Protein AF-A0A6G4UF83-F1 (afdb_monomer)

Foldseek 3Di:
DPDPPPPQDDPDREEEAEDDPVVQVVSVVVRHHYHYDPDDPPPRPPVVVVVVVCVVVVPVVVVVVVVVVVCVVVPDDDDDDDDDDPCVVDVCCPCVRVVDHDDDDDDDDDDLVGDDPVRVVVVVVVVVVD

InterPro domains:
  IPR024033 Oxamate carbamoyltransferase subunit AllG, helical domain [G3DSA:1.10.10.660] (100-130)

Nearest PDB structures (foldseek):
  3s4o-assembly2_B  TM=3.789E-01  e=4.867E+00  Leishmania major
  6wus-assembly1_B-2  TM=3.724E-01  e=6.791E+00  Mus musculus

Organism: NCBI:txid1128680

Solvent-accessible surface area (backbone atoms only — not comparable to full-atom values): 8464 Å² total; per-residue (Å²): 134,81,78,78,76,55,92,72,56,74,83,61,39,79,43,80,39,68,68,67,72,75,68,46,51,62,49,43,76,71,57,30,48,67,48,77,45,93,65,68,62,85,73,82,67,44,64,69,58,55,47,51,50,49,59,75,66,57,46,67,70,57,55,52,52,50,52,52,54,51,49,56,64,71,65,61,77,92,72,95,84,84,88,74,62,63,41,80,78,34,59,74,46,23,38,91,75,55,75,40,89,64,86,88,76,86,78,74,96,73,56,81,93,71,50,53,72,69,57,49,53,53,52,52,54,50,65,74,73,110

Structure (mmCIF, N/CA/C/O backbone):
data_AF-A0A6G4UF83-F1
#
_entry.id   AF-A0A6G4UF83-F1
#
loop_
_atom_site.group_PDB
_atom_site.id
_atom_site.type_symbol
_atom_site.label_atom_id
_atom_site.label_alt_id
_atom_site.label_comp_id
_atom_site.label_asym_id
_atom_site.label_entity_id
_atom_site.label_seq_id
_atom_site.pdbx_PDB_ins_code
_atom_site.Cartn_x
_atom_site.Cartn_y
_atom_site.Cartn_z
_atom_site.occupancy
_atom_site.B_iso_or_equiv
_atom_site.auth_seq_id
_atom_site.auth_comp_id
_atom_site.auth_asym_id
_atom_site.auth_atom_id
_atom_site.pdbx_PDB_model_num
ATOM 1 N N . MET A 1 1 ? -8.131 33.774 -11.697 1.00 39.06 1 MET A N 1
ATOM 2 C CA . MET A 1 1 ? -7.754 32.796 -12.737 1.00 39.06 1 MET A CA 1
ATOM 3 C C . MET A 1 1 ? -6.240 32.719 -12.773 1.00 39.06 1 MET A C 1
ATOM 5 O O . MET A 1 1 ? -5.603 33.537 -13.418 1.00 39.06 1 MET A O 1
ATOM 9 N N . THR A 1 2 ? -5.660 31.823 -11.981 1.00 40.38 2 THR A N 1
ATOM 10 C CA . THR A 1 2 ? -4.224 31.534 -11.997 1.00 40.38 2 THR A CA 1
ATOM 11 C C . THR A 1 2 ? -3.909 30.803 -13.295 1.00 40.38 2 THR A C 1
ATOM 13 O O . THR A 1 2 ? -4.500 29.760 -13.571 1.00 40.38 2 THR A O 1
ATOM 16 N N . ALA A 1 3 ? -3.039 31.384 -14.120 1.00 45.97 3 ALA A N 1
ATOM 17 C CA . ALA A 1 3 ? -2.520 30.721 -15.305 1.00 45.97 3 ALA A CA 1
ATOM 18 C C . ALA A 1 3 ? -1.889 29.396 -14.861 1.00 45.97 3 ALA A C 1
ATOM 20 O O . ALA A 1 3 ? -1.000 29.392 -14.010 1.00 45.97 3 ALA A O 1
ATOM 21 N N . ALA A 1 4 ? -2.404 28.276 -15.368 1.00 50.06 4 ALA A N 1
ATOM 22 C CA . ALA A 1 4 ? -1.795 26.979 -15.140 1.00 50.06 4 ALA A CA 1
ATOM 23 C C . ALA A 1 4 ? -0.395 27.028 -15.757 1.00 50.06 4 ALA A C 1
ATOM 25 O O . ALA A 1 4 ? -0.257 27.056 -16.978 1.00 50.06 4 ALA A O 1
ATOM 26 N N . THR A 1 5 ? 0.637 27.118 -14.918 1.00 51.50 5 THR A N 1
ATOM 27 C CA . THR A 1 5 ? 2.029 27.010 -15.350 1.00 51.50 5 THR A CA 1
ATOM 28 C C . THR A 1 5 ? 2.165 25.690 -16.094 1.00 51.50 5 THR A C 1
ATOM 30 O O . THR A 1 5 ? 1.950 24.626 -15.510 1.00 51.50 5 THR A O 1
ATOM 33 N N . ALA A 1 6 ? 2.444 25.748 -17.394 1.00 60.78 6 ALA A N 1
ATOM 34 C CA . ALA A 1 6 ? 2.594 24.552 -18.201 1.00 60.78 6 ALA A CA 1
ATOM 35 C C . ALA A 1 6 ? 3.776 23.740 -17.652 1.00 60.78 6 ALA A C 1
ATOM 37 O O . ALA A 1 6 ? 4.926 24.165 -17.736 1.00 60.78 6 ALA A O 1
ATOM 38 N N . LEU A 1 7 ? 3.479 22.579 -17.060 1.00 64.06 7 LEU A N 1
ATOM 39 C CA . LEU A 1 7 ? 4.453 21.720 -16.374 1.00 64.06 7 LEU A CA 1
ATOM 40 C C . LEU A 1 7 ? 5.611 21.275 -17.293 1.00 64.06 7 LEU A C 1
ATOM 42 O O . LEU A 1 7 ? 6.666 20.880 -16.812 1.00 64.06 7 LEU A O 1
ATOM 46 N N . LEU A 1 8 ? 5.393 21.335 -18.611 1.00 68.25 8 LEU A N 1
ATOM 47 C CA . LEU A 1 8 ? 6.300 20.881 -19.667 1.00 68.25 8 LEU A CA 1
ATOM 48 C C . LEU A 1 8 ? 6.791 22.020 -20.589 1.00 68.25 8 LEU A C 1
ATOM 50 O O . LEU A 1 8 ? 7.360 21.738 -21.639 1.00 68.25 8 LEU A O 1
ATOM 54 N N . GLY A 1 9 ? 6.600 23.291 -20.210 1.00 68.62 9 GLY A N 1
ATOM 55 C CA . GLY A 1 9 ? 6.970 24.452 -21.034 1.00 68.62 9 GLY A CA 1
ATOM 56 C C . GLY A 1 9 ? 5.925 24.827 -22.097 1.00 68.62 9 GLY A C 1
ATOM 57 O O . GLY A 1 9 ? 4.774 24.398 -22.023 1.00 68.62 9 GLY A O 1
ATOM 58 N N . GLU A 1 10 ? 6.307 25.673 -23.063 1.00 68.00 10 GLU A N 1
ATOM 59 C CA . GLU A 1 10 ? 5.422 26.088 -24.164 1.00 68.00 10 GLU A CA 1
ATOM 60 C C . GLU A 1 10 ? 5.099 24.922 -25.111 1.00 68.00 10 GLU A C 1
ATOM 62 O O . GLU A 1 10 ? 5.939 24.067 -25.395 1.00 68.00 10 GLU A O 1
ATOM 67 N N . ALA A 1 11 ? 3.855 24.882 -25.592 1.00 69.62 11 ALA A N 1
ATOM 68 C CA . ALA A 1 11 ? 3.372 23.835 -26.481 1.00 69.62 11 ALA A CA 1
ATOM 69 C C . ALA A 1 11 ? 3.971 23.952 -27.900 1.00 69.62 11 ALA A C 1
ATOM 71 O O . ALA A 1 11 ? 4.186 25.068 -28.379 1.00 69.62 11 ALA A O 1
ATOM 72 N N . PRO A 1 12 ? 4.147 22.823 -28.616 1.00 76.25 12 PRO A N 1
ATOM 73 C CA . PRO A 1 12 ? 3.836 21.452 -28.196 1.00 76.25 12 PRO A CA 1
ATOM 74 C C . PRO A 1 12 ? 4.975 20.788 -27.398 1.00 76.25 12 PRO A C 1
ATOM 76 O O . PRO A 1 12 ? 6.148 20.881 -27.757 1.00 76.25 12 PRO A O 1
ATOM 79 N N . ALA A 1 13 ? 4.620 20.052 -26.337 1.00 84.88 13 ALA A N 1
ATOM 80 C CA . ALA A 1 13 ? 5.568 19.209 -25.607 1.00 84.88 13 ALA A CA 1
ATOM 81 C C . ALA A 1 13 ? 6.089 18.080 -26.511 1.00 84.88 13 ALA A C 1
ATOM 83 O O . ALA A 1 13 ? 5.314 17.493 -27.268 1.00 84.88 13 ALA A O 1
ATOM 84 N N . ARG A 1 14 ? 7.382 17.750 -26.414 1.00 90.12 14 ARG A N 1
ATOM 85 C CA . ARG A 1 14 ? 8.013 16.681 -27.204 1.00 90.12 14 ARG A CA 1
ATOM 86 C C . ARG A 1 14 ? 8.242 15.446 -26.342 1.00 90.12 14 ARG A C 1
ATOM 88 O O . ARG A 1 14 ? 8.895 15.534 -25.305 1.00 90.12 14 ARG A O 1
ATOM 95 N N . ILE A 1 15 ? 7.711 14.303 -26.760 1.00 90.44 15 ILE A N 1
ATOM 96 C CA . ILE A 1 15 ? 7.703 13.057 -25.986 1.00 90.44 15 ILE A CA 1
ATOM 97 C C . ILE A 1 15 ? 8.350 11.938 -26.804 1.00 90.44 15 ILE A C 1
ATOM 99 O O . ILE A 1 15 ? 7.970 11.687 -27.945 1.00 90.44 15 ILE A O 1
ATOM 103 N N . ALA A 1 16 ? 9.298 11.227 -26.197 1.00 93.50 16 ALA A N 1
ATOM 104 C CA . ALA A 1 16 ? 9.817 9.968 -26.720 1.00 93.50 16 ALA A CA 1
ATOM 105 C C . ALA A 1 16 ? 9.050 8.801 -26.080 1.00 93.50 16 ALA A C 1
ATOM 107 O O . ALA A 1 16 ? 9.170 8.564 -24.880 1.00 93.50 16 ALA A O 1
ATOM 108 N N . ASN A 1 17 ? 8.250 8.081 -26.867 1.00 93.00 17 ASN A N 1
ATOM 109 C CA . ASN A 1 17 ? 7.559 6.877 -26.413 1.00 93.00 17 ASN A CA 1
ATOM 110 C C . ASN A 1 17 ? 8.456 5.651 -26.609 1.00 93.00 17 ASN A C 1
ATOM 112 O O . ASN A 1 17 ? 8.917 5.404 -27.720 1.00 93.00 17 ASN A O 1
ATOM 116 N N . VAL A 1 18 ? 8.655 4.868 -25.552 1.00 92.25 18 VAL A N 1
ATOM 117 C CA . VAL A 1 18 ? 9.433 3.622 -25.555 1.00 92.25 18 VAL A CA 1
ATOM 118 C C . VAL A 1 18 ? 8.538 2.480 -25.082 1.00 92.25 18 VAL A C 1
ATOM 120 O O . VAL A 1 18 ? 7.836 2.617 -24.082 1.00 92.25 18 VAL A O 1
ATOM 123 N N . GLY A 1 19 ? 8.584 1.337 -25.768 1.00 85.06 19 GLY A N 1
ATOM 124 C CA . 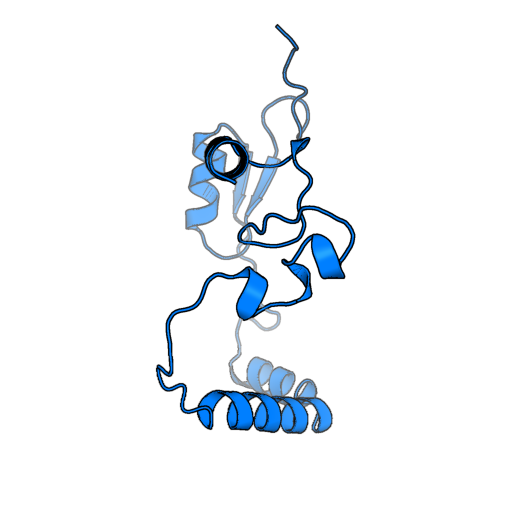GLY A 1 19 ? 7.825 0.146 -25.386 1.00 85.06 19 GLY A CA 1
ATOM 125 C C . GLY A 1 19 ? 6.466 0.070 -26.079 1.00 85.06 19 GLY A C 1
ATOM 126 O O . GLY A 1 19 ? 6.403 -0.063 -27.298 1.00 85.06 19 GLY A O 1
ATOM 127 N N . VAL A 1 20 ? 5.371 0.089 -25.312 1.00 89.06 20 VAL A N 1
ATOM 128 C CA . VAL A 1 20 ? 4.021 -0.197 -25.832 1.00 89.06 20 VAL A CA 1
ATOM 129 C C . VAL A 1 20 ? 3.556 0.904 -26.804 1.00 89.06 20 VAL A C 1
ATOM 131 O O . VAL A 1 20 ? 3.469 2.068 -26.405 1.00 89.06 20 VAL A O 1
ATOM 134 N N . PRO A 1 21 ? 3.191 0.577 -28.062 1.00 85.06 21 PRO A N 1
ATOM 135 C CA . PRO A 1 21 ? 2.805 1.587 -29.052 1.00 85.06 21 PRO A CA 1
ATOM 136 C C . PRO A 1 21 ? 1.591 2.438 -28.657 1.00 85.06 21 PRO A C 1
ATOM 138 O O . PRO A 1 21 ? 1.602 3.646 -28.878 1.00 85.06 21 PRO A O 1
ATOM 141 N N . GLY A 1 22 ? 0.579 1.840 -28.017 1.00 89.50 22 GLY A N 1
ATOM 142 C CA . GLY A 1 22 ? -0.659 2.540 -27.637 1.00 89.50 22 GLY A CA 1
ATOM 143 C C . GLY A 1 22 ? -0.470 3.656 -26.602 1.00 89.50 22 GLY A C 1
ATOM 144 O O . GLY A 1 22 ? -1.314 4.538 -26.477 1.00 89.50 22 GLY A O 1
ATOM 145 N N . PHE A 1 23 ? 0.657 3.680 -25.883 1.00 91.12 23 PHE A N 1
ATOM 146 C CA . PHE A 1 23 ? 0.959 4.768 -24.947 1.00 91.12 23 PHE A CA 1
ATOM 147 C C . PHE A 1 23 ? 1.288 6.085 -25.654 1.00 91.12 23 PHE A C 1
ATOM 149 O O . PHE A 1 23 ? 1.198 7.144 -25.037 1.00 91.12 23 PHE A O 1
ATOM 156 N N . ALA A 1 24 ? 1.595 6.050 -26.951 1.00 92.31 24 ALA A N 1
ATOM 157 C CA . ALA A 1 24 ? 1.819 7.253 -27.737 1.00 92.31 24 ALA A CA 1
ATOM 158 C C . ALA A 1 24 ? 0.517 7.992 -28.109 1.00 92.31 24 ALA A C 1
ATOM 160 O O . ALA A 1 24 ? 0.569 9.170 -28.457 1.00 92.31 24 ALA A O 1
ATOM 161 N N . ASP A 1 25 ? -0.649 7.346 -28.029 1.00 92.69 25 ASP A N 1
ATOM 162 C CA . ASP A 1 25 ? -1.900 7.916 -28.549 1.00 92.69 25 ASP A CA 1
ATOM 163 C C . ASP A 1 25 ? -2.513 8.964 -27.617 1.00 92.69 25 ASP A C 1
ATOM 165 O O . ASP A 1 25 ? -3.002 10.002 -28.072 1.00 92.69 25 ASP A O 1
ATOM 169 N N . VAL A 1 26 ? -2.426 8.737 -26.305 1.00 91.81 26 VAL A N 1
ATOM 170 C CA . VAL A 1 26 ? -2.885 9.685 -25.278 1.00 91.81 26 VAL A CA 1
ATOM 171 C C . VAL A 1 26 ? -2.173 11.043 -25.402 1.00 91.81 26 VAL A C 1
ATOM 173 O O . VAL A 1 26 ? -2.864 12.053 -25.554 1.00 91.81 26 VAL A O 1
ATOM 176 N N . PRO A 1 27 ? -0.825 11.119 -25.405 1.00 89.56 27 PRO A N 1
ATOM 177 C CA . PRO A 1 27 ? -0.131 12.393 -25.561 1.00 89.56 27 PRO A CA 1
ATOM 178 C C . PRO A 1 27 ? -0.355 13.049 -26.931 1.00 89.56 27 PRO A C 1
ATOM 180 O O . PRO A 1 27 ? -0.492 14.270 -26.989 1.00 89.56 27 PRO A O 1
ATOM 183 N N . ARG A 1 28 ? -0.462 12.278 -28.025 1.00 90.62 28 ARG A N 1
ATOM 184 C CA . ARG A 1 28 ? -0.794 12.836 -29.352 1.00 90.62 28 ARG A CA 1
ATOM 185 C C . ARG A 1 28 ? -2.159 13.510 -29.361 1.00 90.62 28 ARG A C 1
ATOM 187 O O . ARG A 1 28 ? -2.290 14.627 -29.850 1.00 90.62 28 ARG A O 1
ATOM 194 N N . THR A 1 29 ? -3.162 12.852 -28.783 1.00 91.25 29 THR A N 1
ATOM 195 C CA . THR A 1 29 ? -4.523 13.400 -28.673 1.00 91.25 29 THR A CA 1
ATOM 196 C C . THR A 1 29 ? -4.549 14.657 -27.798 1.00 91.25 29 THR A C 1
ATOM 198 O O . THR A 1 29 ? -5.349 15.557 -28.032 1.00 91.25 29 THR A O 1
ATOM 201 N N . ALA A 1 30 ? -3.630 14.761 -26.834 1.00 88.62 30 ALA A N 1
ATOM 202 C CA . ALA A 1 30 ? -3.430 15.953 -26.013 1.00 88.62 30 ALA A CA 1
ATOM 203 C C . ALA A 1 30 ? -2.587 17.061 -26.691 1.00 88.62 30 ALA A C 1
ATOM 205 O O . ALA A 1 30 ? -2.321 18.083 -26.061 1.00 88.62 30 ALA A O 1
ATOM 206 N N . GLY A 1 31 ? -2.173 16.891 -27.954 1.00 88.50 31 GLY A N 1
ATOM 207 C CA . GLY A 1 31 ? -1.452 17.907 -28.734 1.00 88.50 31 GLY A CA 1
ATOM 208 C C . GLY A 1 31 ? 0.075 17.889 -28.596 1.00 88.50 31 GLY A C 1
ATOM 209 O O . GLY A 1 31 ? 0.727 18.857 -28.984 1.00 88.50 31 GLY A O 1
ATOM 210 N N . ALA A 1 32 ? 0.660 16.820 -28.049 1.00 90.19 32 ALA A N 1
ATOM 211 C CA . ALA A 1 32 ? 2.112 16.657 -27.973 1.00 90.19 32 ALA A CA 1
ATOM 212 C C . ALA A 1 32 ? 2.715 16.121 -29.288 1.00 90.19 32 ALA A C 1
ATOM 214 O O . ALA A 1 32 ? 2.100 15.328 -30.004 1.00 90.19 32 ALA A O 1
ATOM 215 N N . GLU A 1 33 ? 3.965 16.495 -29.566 1.00 92.19 33 GLU A N 1
ATOM 216 C CA . GLU A 1 33 ? 4.795 15.883 -30.607 1.00 92.19 33 GLU A CA 1
ATOM 217 C C . GLU A 1 33 ? 5.393 14.582 -30.047 1.00 92.19 33 GLU A C 1
ATOM 219 O O . GLU A 1 33 ? 6.149 14.615 -29.077 1.00 92.19 33 GLU A O 1
ATOM 224 N N . VAL A 1 34 ? 5.049 13.423 -30.623 1.00 93.12 34 VAL A N 1
ATOM 225 C CA . VAL A 1 34 ? 5.449 12.116 -30.068 1.00 93.12 34 VAL A CA 1
ATOM 226 C C . VAL A 1 34 ? 6.279 11.302 -31.057 1.00 93.12 34 VAL A C 1
ATOM 228 O O . VAL A 1 34 ? 5.756 10.823 -32.066 1.00 93.12 34 VAL A O 1
ATOM 231 N N . ALA A 1 35 ? 7.546 11.063 -30.714 1.00 94.19 35 ALA A N 1
ATOM 232 C CA . ALA A 1 35 ? 8.431 10.132 -31.406 1.00 94.19 35 ALA A CA 1
ATOM 233 C C . ALA A 1 35 ? 8.326 8.740 -30.765 1.00 94.19 35 ALA A C 1
ATOM 235 O O . ALA A 1 35 ? 8.692 8.556 -29.606 1.00 94.19 35 ALA A O 1
ATOM 236 N N . ALA A 1 36 ? 7.821 7.751 -31.504 1.00 91.12 36 ALA A N 1
ATOM 237 C CA . ALA A 1 36 ? 7.816 6.362 -31.051 1.00 91.12 36 ALA A CA 1
ATOM 238 C C . ALA A 1 36 ? 9.166 5.714 -31.376 1.00 91.12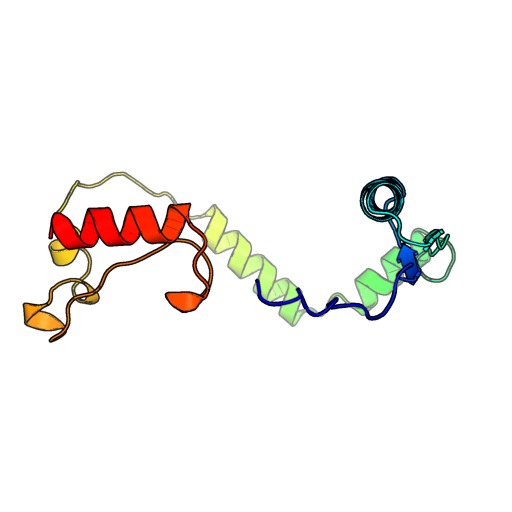 36 ALA A C 1
ATOM 240 O O . ALA 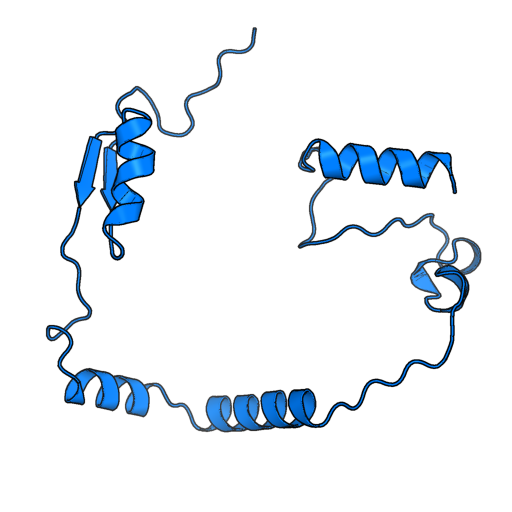A 1 36 ? 9.522 5.559 -32.542 1.00 91.12 36 ALA A O 1
ATOM 241 N N . LEU A 1 37 ? 9.914 5.359 -30.338 1.00 90.50 37 LEU A N 1
ATOM 242 C CA . LEU A 1 37 ? 11.194 4.683 -30.456 1.00 90.50 37 LEU A CA 1
ATOM 243 C C . LEU A 1 37 ? 10.956 3.173 -30.542 1.00 90.50 37 LEU A C 1
ATOM 245 O O . LEU A 1 37 ? 10.368 2.587 -29.631 1.00 90.50 37 LEU A O 1
ATOM 249 N N . ASP A 1 38 ? 11.465 2.536 -31.599 1.00 84.44 38 ASP A N 1
ATOM 250 C CA . ASP A 1 38 ? 11.590 1.070 -31.679 1.00 84.44 38 ASP A CA 1
ATOM 251 C C . ASP A 1 38 ? 12.775 0.616 -30.816 1.00 84.44 38 ASP A C 1
ATOM 253 O O . ASP A 1 38 ? 13.801 0.133 -31.294 1.00 84.44 38 ASP A O 1
ATOM 257 N N . TRP A 1 39 ? 12.674 0.880 -29.514 1.00 82.31 39 TRP A N 1
ATOM 258 C CA . TRP A 1 39 ? 13.637 0.386 -28.548 1.00 82.31 39 TRP A CA 1
ATOM 259 C C . TRP A 1 39 ? 13.325 -1.072 -28.232 1.00 82.31 39 TRP A C 1
ATOM 261 O O . TRP A 1 39 ? 12.187 -1.438 -27.931 1.00 82.31 39 TRP A O 1
ATOM 271 N N . ARG A 1 40 ? 14.370 -1.893 -28.246 1.00 75.19 40 ARG A N 1
ATOM 272 C CA . ARG A 1 40 ? 14.331 -3.294 -27.837 1.00 75.19 40 ARG A CA 1
ATOM 273 C C . ARG A 1 40 ? 15.487 -3.546 -26.873 1.00 75.19 40 ARG A C 1
ATOM 275 O O . ARG A 1 40 ? 16.504 -2.851 -26.973 1.00 75.19 40 ARG A O 1
ATOM 282 N N . PRO A 1 41 ? 15.372 -4.531 -25.967 1.00 70.62 41 PRO A N 1
ATOM 283 C CA . PRO A 1 41 ? 16.509 -4.970 -25.173 1.00 70.62 41 PRO A CA 1
ATOM 284 C C . PRO A 1 41 ? 17.736 -5.244 -26.067 1.00 70.62 41 PRO A C 1
ATOM 286 O O . PRO A 1 41 ? 17.564 -5.715 -27.200 1.00 70.62 41 PRO A O 1
ATOM 289 N N . PRO A 1 42 ? 18.964 -4.952 -25.591 1.00 69.75 42 PRO A N 1
ATOM 290 C CA . PRO A 1 42 ? 20.190 -5.269 -26.317 1.00 69.75 42 PRO A CA 1
ATOM 291 C C . PRO A 1 42 ? 20.197 -6.715 -26.829 1.00 69.75 42 PRO A C 1
ATOM 293 O O . PRO A 1 42 ? 19.642 -7.608 -26.193 1.00 69.75 42 PRO A O 1
ATOM 296 N N . ALA A 1 43 ? 20.825 -6.926 -27.988 1.00 73.88 43 ALA A N 1
ATOM 297 C CA . ALA A 1 43 ? 20.788 -8.175 -28.756 1.00 73.88 43 ALA A CA 1
ATOM 298 C C . ALA A 1 43 ? 19.407 -8.589 -29.285 1.00 73.88 43 ALA A C 1
ATOM 300 O O . ALA A 1 43 ? 19.130 -9.770 -29.413 1.00 73.88 43 ALA A O 1
ATOM 301 N N . GLY A 1 44 ? 18.524 -7.641 -29.608 1.00 74.25 44 GLY A N 1
ATOM 302 C CA . GLY A 1 44 ? 17.368 -7.913 -30.474 1.00 74.25 44 GLY A CA 1
ATOM 303 C C . GLY A 1 44 ? 16.304 -8.853 -29.897 1.00 74.25 44 GLY A C 1
ATOM 304 O O . GLY A 1 44 ? 15.455 -9.322 -30.649 1.00 74.25 44 GLY A O 1
ATOM 305 N N . GLY A 1 45 ? 16.322 -9.107 -28.586 1.00 72.81 45 GLY A N 1
ATOM 306 C CA . GLY A 1 45 ? 15.439 -10.091 -27.959 1.00 72.81 45 GLY A CA 1
ATOM 307 C C . GLY A 1 45 ? 15.892 -11.542 -28.140 1.00 72.81 45 GLY A C 1
ATOM 308 O O . GLY A 1 45 ? 15.060 -12.432 -27.988 1.00 72.81 45 GLY A O 1
ATOM 309 N N . GLU A 1 46 ? 17.175 -11.782 -28.444 1.00 85.56 46 GLU A N 1
ATOM 310 C CA . GLU A 1 46 ? 17.772 -13.123 -28.504 1.00 85.56 46 GLU A CA 1
ATOM 311 C C . GLU A 1 46 ? 17.512 -13.894 -27.194 1.00 85.56 46 GLU A C 1
ATOM 313 O O . GLU A 1 46 ? 18.070 -13.528 -26.147 1.00 85.56 46 GLU A O 1
ATOM 318 N N . PRO A 1 47 ? 16.678 -14.956 -27.214 1.00 83.44 47 PRO A N 1
ATOM 319 C CA . PRO A 1 47 ? 16.241 -15.642 -25.998 1.00 83.44 47 PRO A CA 1
ATOM 320 C C . PRO A 1 47 ? 17.403 -16.209 -25.185 1.00 83.44 47 PRO A C 1
ATOM 322 O O . PRO A 1 47 ? 17.390 -16.147 -23.957 1.00 83.44 47 PRO A O 1
ATOM 325 N N . GLU A 1 48 ? 18.438 -16.711 -25.862 1.00 87.25 48 GLU A N 1
ATOM 326 C CA . GLU A 1 48 ? 19.626 -17.248 -25.202 1.00 87.25 48 GLU A CA 1
ATOM 327 C C . GLU A 1 48 ? 20.400 -16.171 -24.441 1.00 87.25 48 GLU A C 1
ATOM 329 O O . GLU A 1 48 ? 20.861 -16.419 -23.327 1.00 87.25 48 GLU A O 1
ATOM 334 N N . LEU A 1 49 ? 20.533 -14.960 -24.999 1.00 85.31 49 LEU A N 1
ATOM 335 C CA . LEU A 1 49 ? 21.228 -13.882 -24.298 1.00 85.31 49 LEU A CA 1
ATOM 336 C C . LEU A 1 49 ? 20.390 -13.347 -23.138 1.00 85.31 49 LEU A C 1
ATOM 338 O O . LEU A 1 49 ? 20.940 -13.078 -22.071 1.00 85.31 49 LEU A O 1
ATOM 342 N N . ALA A 1 50 ? 19.075 -13.224 -23.326 1.00 83.25 50 ALA A N 1
ATOM 343 C CA . ALA A 1 50 ? 18.165 -12.846 -22.252 1.00 83.25 50 ALA A CA 1
ATOM 344 C C . ALA A 1 50 ? 18.245 -13.841 -21.084 1.00 83.25 50 ALA A C 1
ATOM 346 O O . ALA A 1 50 ? 18.329 -13.425 -19.930 1.00 83.25 50 ALA A O 1
ATOM 347 N N . TRP A 1 51 ? 18.297 -15.142 -21.383 1.00 84.19 51 TRP A N 1
ATOM 348 C CA . TRP A 1 51 ? 18.447 -16.184 -20.372 1.00 84.19 51 TRP A CA 1
ATOM 349 C C . TRP A 1 51 ? 19.811 -16.133 -19.682 1.00 84.19 51 TRP A C 1
ATOM 351 O O . TRP A 1 51 ? 19.872 -16.142 -18.458 1.00 84.19 51 TRP A O 1
ATOM 361 N N . ARG A 1 52 ? 20.906 -15.969 -20.435 1.00 86.06 52 ARG A N 1
ATOM 362 C CA . ARG A 1 52 ? 22.244 -15.785 -19.847 1.00 86.06 52 ARG A CA 1
ATOM 363 C C . ARG A 1 52 ? 22.309 -14.561 -18.941 1.00 86.06 52 ARG A C 1
ATOM 365 O O . ARG A 1 52 ? 22.921 -14.618 -17.882 1.00 86.06 52 ARG A O 1
ATOM 372 N N . LEU A 1 53 ? 21.688 -13.451 -19.337 1.00 84.38 53 LEU A N 1
ATOM 373 C CA . LEU A 1 53 ? 21.603 -12.266 -18.490 1.00 84.38 53 LEU A CA 1
ATOM 374 C C . LEU A 1 53 ? 20.800 -12.566 -17.221 1.00 84.38 53 LEU A C 1
ATOM 376 O O . LEU A 1 53 ? 21.252 -12.219 -16.134 1.00 84.38 53 LEU A O 1
ATOM 380 N N . ALA A 1 54 ? 19.658 -13.247 -17.343 1.00 82.81 54 ALA A N 1
ATOM 381 C CA . ALA A 1 54 ? 18.863 -13.670 -16.196 1.00 82.81 54 ALA A CA 1
ATOM 382 C C . ALA A 1 54 ? 19.687 -14.542 -15.234 1.00 82.81 54 ALA A C 1
ATOM 384 O O . ALA A 1 54 ? 19.735 -14.232 -14.048 1.00 82.81 54 ALA A O 1
ATOM 385 N N . GLU A 1 55 ? 20.420 -15.539 -15.739 1.00 84.06 55 GLU A N 1
ATOM 386 C CA . GLU A 1 55 ? 21.330 -16.385 -14.953 1.00 84.06 55 GLU A CA 1
ATOM 387 C C . GLU A 1 55 ? 22.436 -15.570 -14.269 1.00 84.06 55 GLU A C 1
ATOM 389 O O . GLU A 1 55 ? 22.683 -15.746 -13.077 1.00 84.06 55 GLU A O 1
ATOM 394 N N . LEU A 1 56 ? 23.066 -14.633 -14.986 1.00 84.00 56 LEU A N 1
ATOM 395 C CA . LEU A 1 56 ? 24.095 -13.748 -14.428 1.00 84.00 56 LEU A CA 1
ATOM 396 C C . LEU A 1 56 ? 23.543 -12.824 -13.333 1.00 84.00 56 LEU A C 1
ATOM 398 O O . LEU A 1 56 ? 24.260 -12.480 -12.395 1.00 84.00 56 LEU A O 1
ATOM 402 N N . THR A 1 57 ? 22.277 -12.418 -13.443 1.00 83.44 57 THR A N 1
ATOM 403 C CA . THR A 1 57 ? 21.596 -11.567 -12.452 1.00 83.44 57 THR A CA 1
ATOM 404 C C . THR A 1 57 ? 20.872 -12.358 -11.353 1.00 83.44 57 THR A C 1
ATOM 406 O O . THR A 1 57 ? 20.430 -11.765 -10.368 1.00 83.44 57 THR A O 1
ATOM 409 N N . GLY A 1 58 ? 20.799 -13.689 -11.476 1.00 85.44 58 GLY A N 1
ATOM 410 C CA . GLY A 1 58 ? 20.137 -14.624 -10.562 1.00 85.44 58 GLY A CA 1
ATOM 411 C C . GLY A 1 58 ? 20.934 -14.868 -9.283 1.00 85.44 58 GLY A C 1
ATOM 412 O O . GLY A 1 58 ? 21.406 -15.974 -9.016 1.00 85.44 58 GLY A O 1
ATOM 413 N N . HIS A 1 59 ? 21.127 -13.822 -8.482 1.00 92.06 59 HIS A N 1
ATOM 414 C CA . HIS A 1 59 ? 21.953 -13.888 -7.283 1.00 92.06 59 HIS A CA 1
ATOM 415 C C . HIS A 1 59 ? 21.357 -14.863 -6.252 1.00 92.06 59 HIS A C 1
ATOM 417 O O . HIS A 1 59 ? 20.252 -14.654 -5.753 1.00 92.06 59 HIS A O 1
ATOM 423 N N 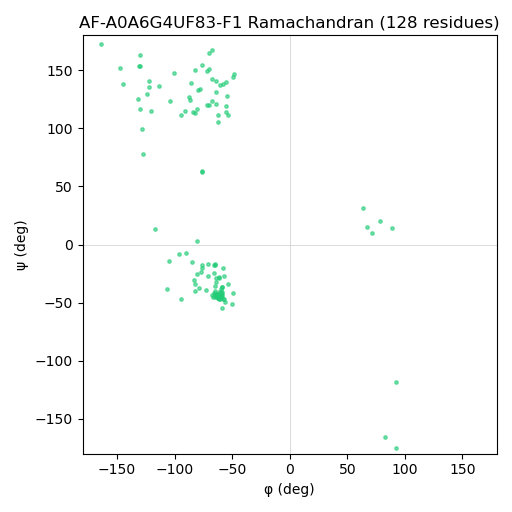. ALA A 1 60 ? 22.112 -15.895 -5.858 1.00 93.12 60 ALA A N 1
ATOM 424 C CA . ALA A 1 60 ? 21.615 -16.989 -5.012 1.00 93.12 60 ALA A CA 1
ATOM 425 C C . ALA A 1 60 ? 20.960 -16.524 -3.694 1.00 93.12 60 ALA A C 1
ATOM 427 O O . ALA A 1 60 ? 19.987 -17.124 -3.237 1.00 93.12 60 ALA A O 1
ATOM 428 N N . VAL A 1 61 ? 21.465 -15.436 -3.099 1.00 95.44 61 VAL A N 1
ATOM 429 C CA . VAL A 1 61 ? 20.874 -14.824 -1.893 1.00 95.44 61 VAL A CA 1
ATOM 430 C C . VAL A 1 61 ? 19.481 -14.245 -2.170 1.00 95.44 61 VAL A C 1
ATOM 432 O O . VAL A 1 61 ? 18.580 -14.430 -1.356 1.00 95.44 61 VAL A O 1
ATOM 435 N N . VAL A 1 62 ? 19.287 -13.584 -3.316 1.00 94.00 62 VAL A N 1
ATOM 436 C CA . VAL A 1 62 ? 17.987 -13.023 -3.720 1.00 94.00 62 VAL A CA 1
ATOM 437 C C . VAL A 1 62 ? 17.007 -14.154 -4.004 1.00 94.00 62 VAL A C 1
ATOM 439 O O . VAL A 1 62 ? 15.891 -14.137 -3.501 1.00 94.00 62 VAL A O 1
ATOM 442 N N . GLU A 1 63 ? 17.450 -15.193 -4.708 1.00 94.69 63 GLU A N 1
ATOM 443 C CA . GLU A 1 63 ? 16.623 -16.366 -4.992 1.00 94.69 63 GLU A CA 1
ATOM 444 C C . GLU A 1 63 ? 16.177 -17.097 -3.720 1.00 94.69 63 GLU A C 1
ATOM 446 O O . GLU A 1 63 ? 15.021 -17.502 -3.592 1.00 94.69 63 GLU A O 1
ATOM 451 N N . ALA A 1 64 ? 17.071 -17.243 -2.739 1.00 96.94 64 ALA A N 1
ATOM 452 C CA . ALA A 1 64 ? 16.718 -17.807 -1.441 1.00 96.94 64 ALA A CA 1
ATOM 453 C C . ALA A 1 64 ? 15.702 -16.931 -0.688 1.00 96.94 64 ALA A C 1
ATOM 455 O O . ALA A 1 64 ? 14.719 -17.460 -0.165 1.00 96.94 64 ALA A O 1
ATOM 456 N N . ALA A 1 65 ? 15.900 -15.609 -0.674 1.00 97.50 65 ALA A N 1
ATOM 457 C CA . ALA A 1 65 ? 14.978 -14.668 -0.039 1.00 97.50 65 ALA A CA 1
ATOM 458 C C . ALA A 1 65 ? 13.592 -14.667 -0.710 1.00 97.50 65 ALA A C 1
ATOM 460 O O . ALA A 1 65 ? 12.573 -14.702 -0.019 1.00 97.50 65 ALA A O 1
ATOM 461 N N . ASN A 1 66 ? 13.546 -14.701 -2.045 1.00 97.00 66 ASN A N 1
ATOM 462 C CA . ASN A 1 66 ? 12.309 -14.761 -2.822 1.00 97.00 66 ASN A CA 1
ATOM 463 C C . ASN A 1 66 ? 11.529 -16.047 -2.535 1.00 97.00 66 ASN A C 1
ATOM 465 O O . ASN A 1 66 ? 10.323 -15.989 -2.287 1.00 97.00 66 ASN A O 1
ATOM 469 N N . ARG A 1 67 ? 12.208 -17.205 -2.513 1.00 97.88 67 ARG A N 1
ATOM 470 C CA . ARG A 1 67 ? 11.568 -18.486 -2.172 1.00 97.88 67 ARG A CA 1
ATOM 471 C C . ARG A 1 67 ? 10.943 -18.455 -0.784 1.00 97.88 67 ARG A C 1
ATOM 473 O O . ARG A 1 67 ? 9.811 -18.904 -0.626 1.00 97.88 67 ARG A O 1
ATOM 480 N N . GLU A 1 68 ? 11.647 -17.906 0.201 1.00 98.31 68 GLU A N 1
ATOM 481 C CA . GLU A 1 68 ? 11.122 -17.788 1.561 1.00 98.31 68 GLU A CA 1
ATOM 482 C C . GLU A 1 68 ? 9.906 -16.852 1.626 1.00 98.31 68 GLU A C 1
ATOM 484 O O . GLU A 1 68 ? 8.883 -17.204 2.215 1.00 98.31 68 GLU A O 1
ATOM 489 N N . ALA A 1 69 ? 9.975 -15.685 0.980 1.00 98.31 69 ALA A N 1
ATOM 490 C CA . ALA A 1 69 ? 8.871 -14.728 0.948 1.00 98.31 69 ALA A CA 1
ATOM 491 C C . ALA A 1 69 ? 7.606 -15.327 0.309 1.00 98.31 69 ALA A C 1
ATOM 493 O O . ALA A 1 69 ? 6.517 -15.237 0.882 1.00 98.31 69 ALA A O 1
ATOM 494 N N . VAL A 1 70 ? 7.753 -15.989 -0.844 1.00 98.25 70 VAL A N 1
ATOM 495 C CA . VAL A 1 70 ? 6.645 -16.658 -1.543 1.00 98.25 70 VAL A CA 1
ATOM 496 C C . VAL A 1 70 ? 6.095 -17.816 -0.713 1.00 98.25 70 VAL A C 1
ATOM 498 O O . VAL A 1 70 ? 4.879 -17.938 -0.577 1.00 98.25 70 VAL A O 1
ATOM 501 N N . SER A 1 71 ? 6.967 -18.630 -0.113 1.00 98.44 71 SER A N 1
ATOM 502 C CA . SER A 1 71 ? 6.564 -19.736 0.762 1.00 98.44 71 SER A CA 1
ATOM 503 C C . SER A 1 71 ? 5.682 -19.246 1.911 1.00 98.44 71 SER A C 1
ATOM 505 O O . SER A 1 71 ? 4.574 -19.750 2.098 1.00 98.44 71 SER A O 1
ATOM 507 N N . ARG A 1 72 ? 6.109 -18.193 2.624 1.00 98.19 72 ARG A N 1
ATOM 508 C CA . ARG A 1 72 ? 5.321 -17.591 3.710 1.00 98.19 72 ARG A CA 1
ATOM 509 C C . ARG A 1 72 ? 3.979 -17.070 3.224 1.00 98.19 72 ARG A C 1
ATOM 511 O O . ARG A 1 72 ? 2.971 -17.343 3.867 1.00 98.19 72 ARG A O 1
ATOM 518 N N . LEU A 1 73 ? 3.960 -16.357 2.097 1.00 98.00 73 LEU A N 1
ATOM 519 C CA . LEU A 1 73 ? 2.741 -15.783 1.529 1.00 98.00 73 LEU A CA 1
ATOM 520 C C . LEU A 1 73 ? 1.722 -16.866 1.138 1.00 98.00 73 LEU A C 1
ATOM 522 O O . LEU A 1 73 ? 0.540 -16.729 1.443 1.00 98.00 73 LEU A O 1
ATOM 526 N N . LEU A 1 74 ? 2.173 -17.962 0.520 1.00 97.94 74 LEU A N 1
ATOM 527 C CA . LEU A 1 74 ? 1.313 -19.081 0.107 1.00 97.94 74 LEU A CA 1
ATOM 528 C C . LEU A 1 74 ? 0.896 -19.997 1.272 1.00 97.94 74 LEU A C 1
ATOM 530 O O . LEU A 1 74 ? -0.121 -20.695 1.190 1.00 97.94 74 LEU A O 1
ATOM 534 N N . ALA A 1 75 ? 1.670 -20.014 2.359 1.00 98.19 75 ALA A N 1
ATOM 535 C CA . ALA A 1 75 ? 1.365 -20.795 3.553 1.00 98.19 75 ALA A CA 1
ATOM 536 C C . ALA A 1 75 ? 0.263 -20.166 4.420 1.00 98.19 75 ALA A C 1
ATOM 538 O O . ALA A 1 75 ? -0.362 -20.882 5.204 1.00 98.19 75 ALA A O 1
ATOM 539 N N . VAL A 1 76 ? -0.013 -18.861 4.283 1.00 97.00 76 VAL A N 1
ATOM 540 C CA . VAL A 1 76 ? -1.056 -18.194 5.077 1.00 97.00 76 VAL A CA 1
ATOM 541 C C . VAL A 1 76 ? -2.424 -18.840 4.815 1.00 97.00 76 VAL A C 1
ATOM 543 O O . VAL A 1 76 ? -2.792 -19.162 3.682 1.00 97.00 76 VAL A O 1
ATOM 546 N N . ARG A 1 77 ? -3.196 -19.041 5.887 1.00 96.88 77 ARG A N 1
ATOM 547 C CA . ARG A 1 77 ? -4.594 -19.495 5.861 1.00 96.88 77 ARG A CA 1
ATOM 548 C C . ARG A 1 77 ? -5.445 -18.524 6.686 1.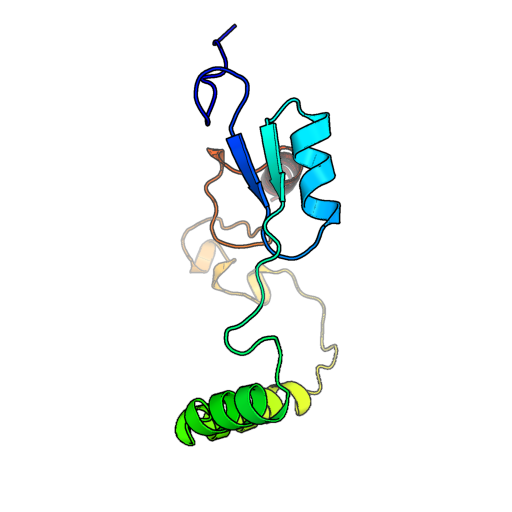00 96.88 77 ARG A C 1
ATOM 550 O O . ARG A 1 77 ? -5.732 -18.821 7.844 1.00 96.88 77 ARG A O 1
ATOM 557 N N . PRO A 1 78 ? -5.789 -17.338 6.149 1.00 95.56 78 PRO A N 1
ATOM 558 C CA . PRO A 1 78 ? -6.599 -16.377 6.883 1.00 95.56 78 PRO A CA 1
ATOM 559 C C . PRO A 1 78 ? -7.981 -16.974 7.148 1.00 95.56 78 PRO A C 1
ATOM 561 O O . PRO A 1 78 ? -8.621 -17.488 6.231 1.00 95.56 78 PRO A O 1
ATOM 564 N N . VAL A 1 79 ? -8.440 -16.894 8.392 1.00 96.88 79 VAL A N 1
ATOM 565 C CA . VAL A 1 79 ? -9.799 -17.272 8.786 1.00 96.88 79 VAL A CA 1
ATOM 566 C C . VAL A 1 79 ? -10.469 -16.070 9.430 1.00 96.88 79 VAL A C 1
ATOM 568 O O . VAL A 1 79 ? -9.829 -15.309 10.154 1.00 96.88 79 VAL A O 1
ATOM 571 N N . TRP A 1 80 ? -11.754 -15.880 9.145 1.00 96.25 80 TRP A N 1
ATOM 572 C CA . TRP A 1 80 ? -12.544 -14.838 9.788 1.00 96.25 80 TRP A CA 1
ATOM 573 C C . TRP A 1 80 ? -12.809 -15.236 11.237 1.00 96.25 80 TRP A C 1
ATOM 575 O O . TRP A 1 80 ? -13.428 -16.270 11.482 1.00 96.25 80 TRP A O 1
ATOM 585 N N . THR A 1 81 ? -12.363 -14.419 12.187 1.00 96.19 81 THR A N 1
ATOM 586 C CA . THR A 1 81 ? -12.529 -14.705 13.617 1.00 96.19 81 THR A CA 1
ATOM 587 C C . THR A 1 81 ? -13.578 -13.829 14.288 1.00 96.19 81 THR A C 1
ATOM 589 O O . THR A 1 81 ? -14.294 -14.335 15.142 1.00 96.19 81 THR A O 1
ATOM 592 N N . ASP A 1 82 ? -13.675 -12.542 13.931 1.00 96.50 82 ASP A N 1
ATOM 593 C CA . ASP A 1 82 ? -14.526 -11.582 14.648 1.00 96.50 82 ASP A CA 1
ATOM 594 C C . ASP A 1 82 ? -14.789 -10.289 13.843 1.00 96.50 82 ASP A C 1
ATOM 596 O O . ASP A 1 82 ? -14.174 -10.068 12.797 1.00 96.50 82 ASP A O 1
ATOM 600 N N . VAL A 1 83 ? -15.674 -9.426 14.354 1.00 96.50 83 VAL A N 1
ATOM 601 C CA . VAL A 1 83 ? -15.903 -8.042 13.909 1.00 96.50 83 VAL A CA 1
ATOM 602 C C . VAL A 1 83 ? -15.872 -7.114 15.116 1.00 96.50 83 VAL A C 1
ATOM 604 O O . VAL A 1 83 ? -16.744 -7.174 15.977 1.00 96.50 83 VAL A O 1
ATOM 607 N N . LEU A 1 84 ? -14.898 -6.205 15.141 1.00 96.12 84 LEU A N 1
ATOM 608 C CA . LEU A 1 84 ? -14.659 -5.304 16.267 1.00 96.12 84 LEU A CA 1
ATOM 609 C C . LEU A 1 84 ? -14.529 -3.850 15.794 1.00 96.12 84 LEU A C 1
ATOM 611 O O . LEU A 1 84 ? -14.083 -3.608 14.666 1.00 96.12 84 LEU A O 1
ATOM 615 N N . PRO A 1 85 ? -14.841 -2.862 16.652 1.00 93.94 85 PRO A N 1
ATOM 616 C CA . PRO A 1 85 ? -14.432 -1.481 16.430 1.00 93.94 85 PRO A CA 1
ATOM 617 C C . PRO A 1 85 ? -12.913 -1.373 16.239 1.00 93.94 85 PRO A C 1
ATOM 619 O O . PRO A 1 85 ? -12.133 -2.004 16.952 1.00 93.94 85 PRO A O 1
ATOM 622 N N . ALA A 1 86 ? -12.471 -0.523 15.310 1.00 93.75 86 ALA A N 1
ATOM 623 C CA . ALA A 1 86 ? -11.062 -0.454 14.917 1.00 93.75 86 ALA A CA 1
ATOM 624 C C . ALA A 1 86 ? -10.110 -0.125 16.085 1.00 93.75 86 ALA A C 1
ATOM 626 O O . ALA A 1 86 ? -9.028 -0.701 16.168 1.00 93.75 86 ALA A O 1
ATOM 627 N N . ARG A 1 87 ? -10.531 0.738 17.022 1.00 93.44 87 ARG A N 1
ATOM 628 C CA . ARG A 1 87 ? -9.770 1.081 18.241 1.00 93.44 87 ARG A CA 1
ATOM 629 C C . ARG A 1 87 ? -9.505 -0.117 19.164 1.00 93.44 87 ARG A C 1
ATOM 631 O O . ARG A 1 87 ? -8.518 -0.115 19.885 1.00 93.44 87 ARG A O 1
ATOM 638 N N . GLU A 1 88 ? -10.379 -1.125 19.145 1.00 94.88 88 GLU A N 1
ATOM 639 C CA . GLU A 1 88 ? -10.263 -2.318 19.996 1.00 94.88 88 GLU A CA 1
ATOM 640 C C . GLU A 1 88 ? -9.300 -3.338 19.377 1.00 94.88 88 GLU A C 1
ATOM 642 O O . GLU A 1 88 ? -8.551 -3.996 20.093 1.00 94.88 88 GLU A O 1
ATOM 647 N N . ALA A 1 89 ? -9.260 -3.423 18.042 1.00 95.06 89 ALA A N 1
ATOM 648 C CA . ALA A 1 89 ? -8.332 -4.292 17.318 1.00 95.06 89 ALA A CA 1
ATOM 649 C C . ALA A 1 89 ? -6.933 -3.672 17.130 1.00 95.06 89 ALA A C 1
ATOM 651 O O . ALA A 1 89 ? -5.936 -4.391 17.057 1.00 95.06 89 ALA A O 1
ATOM 652 N N . LEU A 1 90 ? -6.846 -2.342 17.024 1.00 94.38 90 LEU A N 1
ATOM 653 C CA . LEU A 1 90 ? -5.615 -1.605 16.737 1.00 94.38 90 LEU A CA 1
ATOM 654 C C . LEU A 1 90 ? -5.404 -0.499 17.785 1.00 94.38 90 LEU A C 1
ATOM 656 O O . LEU A 1 90 ? -5.942 0.597 17.622 1.00 94.38 90 LEU A O 1
ATOM 660 N N . PRO A 1 91 ? -4.551 -0.716 18.808 1.00 92.81 91 PRO A N 1
ATOM 661 C CA . PRO A 1 91 ? -4.316 0.265 19.875 1.00 92.81 91 PRO A CA 1
ATOM 662 C C . PRO A 1 91 ? -3.834 1.636 19.382 1.00 92.81 91 PRO A C 1
ATOM 664 O O . PRO A 1 91 ? -4.085 2.656 20.014 1.00 92.81 91 PRO A O 1
ATOM 667 N N . ALA A 1 92 ? -3.168 1.683 18.223 1.00 94.06 92 ALA A N 1
ATOM 668 C CA . ALA A 1 92 ? -2.745 2.931 17.589 1.00 94.06 92 ALA A CA 1
ATOM 669 C C . ALA A 1 92 ? -3.916 3.827 17.130 1.00 94.06 92 ALA A C 1
ATOM 671 O O . ALA A 1 92 ? -3.689 5.004 16.857 1.00 94.06 92 ALA A O 1
ATOM 672 N N . LEU A 1 93 ? -5.133 3.276 17.021 1.00 94.38 93 LEU A N 1
ATOM 673 C CA . LEU A 1 93 ? -6.367 3.998 16.696 1.00 94.38 93 LEU A CA 1
ATOM 674 C C . LEU A 1 93 ? -7.175 4.400 17.939 1.00 94.38 93 LEU A C 1
ATOM 676 O O . LEU A 1 93 ? -8.136 5.152 17.809 1.00 94.38 93 LEU A O 1
ATOM 680 N N . ASP A 1 94 ? -6.809 3.932 19.135 1.00 94.38 94 ASP A N 1
ATOM 681 C CA . ASP A 1 94 ? -7.424 4.403 20.374 1.00 94.38 94 ASP A CA 1
ATOM 682 C C . ASP A 1 94 ? -6.759 5.717 20.811 1.00 94.38 94 ASP A C 1
ATOM 684 O O . ASP A 1 94 ? -5.576 5.745 21.164 1.00 94.38 94 ASP A O 1
ATOM 688 N N . GLU A 1 95 ? -7.501 6.830 20.791 1.00 92.88 95 GLU A N 1
ATOM 689 C CA . GLU A 1 95 ? -6.986 8.145 21.204 1.00 92.88 95 GLU A CA 1
ATOM 690 C C . GLU A 1 95 ? -6.553 8.161 22.678 1.00 92.88 95 GLU A C 1
ATOM 692 O O . GLU A 1 95 ? -5.626 8.884 23.041 1.00 92.88 95 GLU A O 1
ATOM 697 N N . ARG A 1 96 ? -7.178 7.328 23.523 1.00 93.06 96 ARG A N 1
ATOM 698 C CA . ARG A 1 96 ? -6.893 7.240 24.963 1.00 93.06 96 ARG A CA 1
ATOM 699 C C . ARG A 1 96 ? -5.537 6.595 25.224 1.00 93.06 96 ARG A C 1
ATOM 701 O O . ARG A 1 96 ? -4.913 6.874 26.243 1.00 93.06 96 ARG A O 1
ATOM 708 N N . VAL A 1 97 ? -5.094 5.741 24.300 1.00 93.75 97 VAL A N 1
ATOM 709 C CA . VAL A 1 97 ? -3.802 5.046 24.350 1.00 93.75 97 VAL A CA 1
ATOM 710 C C . VAL A 1 97 ? -2.738 5.821 23.575 1.00 93.75 97 VAL A C 1
ATOM 712 O O . VAL A 1 97 ? -1.632 6.023 24.065 1.00 93.75 97 VAL A O 1
ATOM 715 N N . SER A 1 98 ? -3.060 6.265 22.360 1.00 93.69 98 SER A N 1
ATOM 716 C CA . SER A 1 98 ? -2.105 6.901 21.446 1.00 93.69 98 SER A CA 1
ATOM 717 C C . SER A 1 98 ? -1.918 8.406 21.674 1.00 93.69 98 SER A C 1
ATOM 719 O O . SER A 1 98 ? -0.970 8.985 21.143 1.00 93.69 98 SER A O 1
ATOM 721 N N . GLY A 1 99 ? -2.814 9.054 22.428 1.00 94.69 99 GLY A N 1
ATOM 722 C CA . GLY A 1 99 ? -2.797 10.494 22.696 1.00 94.69 99 GLY A CA 1
ATOM 723 C C . GLY A 1 99 ? -3.177 11.370 21.497 1.00 94.69 99 GLY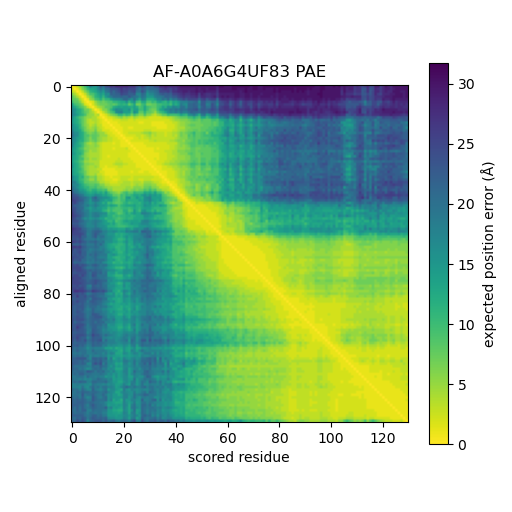 A C 1
ATOM 724 O O . GLY A 1 99 ? -2.998 12.587 21.550 1.00 94.69 99 GLY A O 1
ATOM 725 N N . ARG A 1 100 ? -3.671 10.781 20.400 1.00 91.44 100 ARG A N 1
ATOM 726 C CA . ARG A 1 100 ? -4.078 11.506 19.189 1.00 91.44 100 ARG A CA 1
ATOM 727 C C . ARG A 1 100 ? -5.243 10.822 18.479 1.00 91.44 100 ARG A C 1
ATOM 729 O O . ARG A 1 100 ? -5.352 9.601 18.496 1.00 91.44 100 ARG A O 1
ATOM 736 N N . ARG A 1 101 ? -6.059 11.605 17.772 1.00 91.12 101 ARG A N 1
ATOM 737 C CA . ARG A 1 101 ? -7.036 11.070 16.813 1.00 91.12 101 ARG A CA 1
ATOM 738 C C . ARG A 1 101 ? -6.338 10.670 15.516 1.00 91.12 101 ARG A C 1
ATOM 740 O O . ARG A 1 101 ? -5.529 11.436 14.990 1.00 91.12 101 ARG A O 1
ATOM 747 N N . LEU A 1 102 ? -6.651 9.481 15.004 1.00 93.00 102 LEU A N 1
ATOM 748 C CA . LEU A 1 102 ? -6.048 8.933 13.790 1.00 93.00 102 LEU A CA 1
ATOM 749 C C . LEU A 1 102 ? -7.129 8.405 12.841 1.00 93.00 102 LEU A C 1
ATOM 751 O O . LEU A 1 102 ? -7.920 7.546 13.213 1.00 93.00 102 LEU A O 1
ATOM 755 N N . LEU A 1 103 ? -7.113 8.895 11.600 1.00 92.94 103 LEU A N 1
ATOM 756 C CA . LEU A 1 103 ? -7.885 8.354 10.482 1.00 92.94 103 LEU A CA 1
ATOM 757 C C . LEU A 1 103 ? -6.916 7.777 9.446 1.00 92.94 103 LEU A C 1
ATOM 759 O O . LEU A 1 103 ? -5.894 8.392 9.140 1.00 92.94 103 LEU A O 1
ATOM 763 N N . LEU A 1 104 ? -7.235 6.596 8.915 1.00 94.06 104 LEU A N 1
ATOM 764 C CA . LEU A 1 104 ? -6.430 5.911 7.901 1.00 94.06 104 LEU A CA 1
ATOM 765 C C . LEU A 1 104 ? -7.036 6.114 6.509 1.00 94.06 104 LEU A C 1
ATOM 767 O O . LEU A 1 104 ? -8.253 6.187 6.356 1.00 94.06 104 LEU A O 1
ATOM 771 N N . HIS A 1 105 ? -6.186 6.162 5.485 1.00 94.69 105 HIS A N 1
ATOM 772 C CA . HIS A 1 105 ? -6.600 6.178 4.083 1.00 94.69 105 HIS A CA 1
ATOM 773 C C . HIS A 1 105 ? -5.825 5.120 3.286 1.00 94.69 105 HIS A C 1
ATOM 775 O O . HIS A 1 105 ? -4.793 4.618 3.729 1.00 94.69 105 HIS A O 1
ATOM 781 N N . ALA A 1 106 ? -6.322 4.782 2.097 1.00 94.38 106 ALA A N 1
ATOM 782 C CA . ALA A 1 106 ? -5.649 3.850 1.199 1.00 94.38 106 ALA A CA 1
ATOM 783 C C . ALA A 1 106 ? -4.447 4.499 0.491 1.00 94.38 106 ALA A C 1
ATOM 785 O O . ALA A 1 106 ? -4.442 5.707 0.244 1.00 94.38 106 ALA A O 1
ATOM 786 N N . GLY A 1 107 ? -3.475 3.676 0.095 1.00 93.88 107 GLY A N 1
ATOM 787 C CA . GLY A 1 107 ? -2.324 4.100 -0.704 1.00 93.88 107 GLY A CA 1
ATOM 788 C C . GLY A 1 107 ? -1.096 4.513 0.119 1.00 93.88 107 GLY A C 1
ATOM 789 O O . GLY A 1 107 ? -1.071 4.332 1.337 1.00 93.88 107 GLY A O 1
ATOM 790 N N . PRO A 1 108 ? -0.044 5.015 -0.552 1.00 96.56 108 PRO A N 1
ATOM 791 C CA . PRO A 1 108 ? 1.170 5.484 0.110 1.00 96.56 108 PRO A CA 1
ATOM 792 C C . PRO A 1 108 ? 0.902 6.751 0.940 1.00 96.56 108 PRO A C 1
ATOM 794 O O . PRO A 1 108 ? -0.139 7.389 0.763 1.00 96.56 108 PRO A O 1
ATOM 797 N N . PRO A 1 109 ? 1.840 7.158 1.815 1.00 96.75 109 PRO A N 1
ATOM 798 C CA . PRO A 1 109 ? 1.725 8.409 2.558 1.00 96.75 109 PRO A CA 1
ATOM 799 C C . PRO A 1 109 ? 1.504 9.606 1.626 1.00 96.75 109 PRO A C 1
ATOM 801 O O . PRO A 1 109 ? 2.266 9.805 0.681 1.00 96.75 109 PRO A O 1
ATOM 804 N N . ILE A 1 110 ? 0.472 10.401 1.906 1.00 97.00 110 ILE A N 1
ATOM 805 C CA . ILE A 1 110 ? 0.132 11.606 1.144 1.00 97.00 110 ILE A CA 1
ATOM 806 C C . ILE A 1 110 ? -0.430 12.673 2.083 1.00 97.00 110 ILE A C 1
ATOM 808 O O . ILE A 1 110 ? -1.208 12.375 2.994 1.00 97.00 110 ILE A O 1
ATOM 812 N N . GLY A 1 111 ? -0.030 13.930 1.885 1.00 96.75 111 GLY A N 1
ATOM 813 C CA . GLY A 1 111 ? -0.567 15.041 2.658 1.00 96.75 111 GLY A CA 1
ATOM 814 C C . GLY A 1 111 ? -2.023 15.342 2.291 1.00 96.75 111 GLY A C 1
ATOM 815 O O . GLY A 1 111 ? -2.442 15.178 1.146 1.00 96.75 111 GLY A O 1
ATOM 816 N N . TRP A 1 112 ? -2.800 15.874 3.240 1.00 95.56 112 TRP A N 1
ATOM 817 C CA . TRP A 1 112 ? -4.184 16.318 2.998 1.00 95.56 112 TRP A CA 1
ATOM 818 C C . TRP A 1 112 ? -4.321 17.229 1.763 1.00 95.56 112 TRP A C 1
ATOM 820 O O . TRP A 1 112 ? -5.238 17.075 0.955 1.00 95.56 112 TRP A O 1
ATOM 830 N N . ALA A 1 113 ? -3.375 18.159 1.592 1.00 97.56 113 ALA A N 1
ATOM 831 C CA . ALA A 1 113 ? -3.356 19.114 0.486 1.00 97.56 113 ALA A CA 1
ATOM 832 C C . ALA A 1 113 ? -3.157 18.465 -0.897 1.00 97.56 113 ALA A C 1
ATOM 834 O O . ALA A 1 113 ? -3.483 19.088 -1.906 1.00 97.56 113 ALA A O 1
ATOM 835 N N . GLU A 1 114 ? -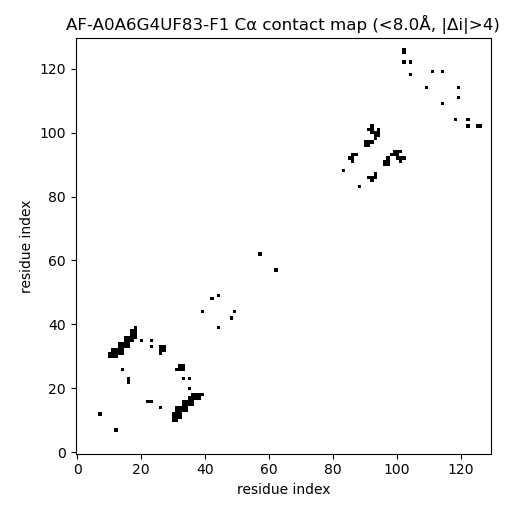2.676 17.224 -0.944 1.00 97.62 114 GLU A N 1
ATOM 836 C CA . GLU A 1 114 ? -2.396 16.466 -2.167 1.00 97.62 114 GLU A CA 1
ATOM 837 C C . GLU A 1 114 ? -3.451 15.382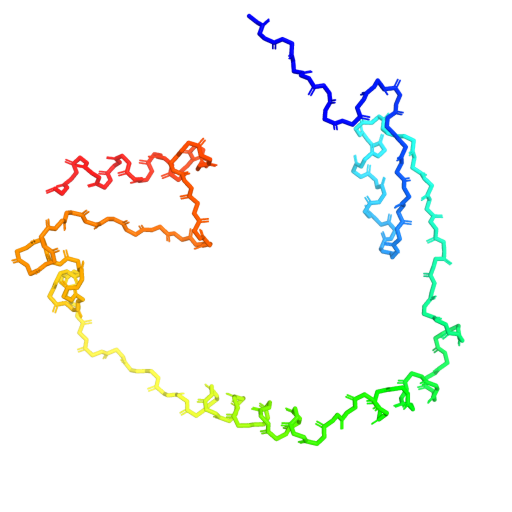 -2.430 1.00 97.62 114 GLU A C 1
ATOM 839 O O . GLU A 1 114 ? -3.558 14.875 -3.544 1.00 97.62 114 GLU A O 1
ATOM 844 N N . MET A 1 115 ? -4.287 15.057 -1.436 1.00 97.94 115 MET A N 1
ATOM 845 C CA . MET A 1 115 ? -5.399 14.125 -1.617 1.00 97.94 115 MET A CA 1
ATOM 846 C C . MET A 1 115 ? -6.344 14.607 -2.722 1.00 97.94 115 MET A C 1
ATOM 848 O O . MET A 1 115 ? -6.699 15.791 -2.778 1.00 97.94 115 MET A O 1
ATOM 852 N N . CYS A 1 116 ? -6.801 13.681 -3.566 1.00 96.69 116 CYS A N 1
ATOM 853 C CA . CYS A 1 116 ? -7.808 13.961 -4.584 1.00 96.69 116 CYS A CA 1
ATOM 854 C C . CYS A 1 116 ? -9.190 14.216 -3.952 1.00 96.69 116 CYS A C 1
ATOM 856 O O . CYS A 1 116 ? -9.435 13.894 -2.787 1.00 96.69 116 CYS A O 1
ATOM 858 N N . GLY A 1 117 ? -10.117 14.782 -4.732 1.00 98.00 117 GLY A N 1
ATOM 859 C CA . GLY A 1 117 ? -11.463 15.139 -4.261 1.00 98.00 117 GLY A CA 1
ATOM 860 C C . GLY A 1 117 ? -12.199 14.009 -3.517 1.00 98.00 117 GLY A C 1
ATOM 861 O O . GLY A 1 117 ? -12.630 14.235 -2.385 1.00 98.00 117 GLY A O 1
ATOM 862 N N . PRO A 1 118 ? -12.298 12.787 -4.080 1.00 97.44 118 PRO A N 1
ATOM 863 C CA . PRO A 1 118 ? -12.954 11.660 -3.411 1.00 97.44 118 PRO A CA 1
ATOM 864 C C . PRO A 1 118 ? -12.321 11.261 -2.073 1.00 97.44 118 PRO A C 1
ATOM 866 O O . PRO A 1 118 ? -13.041 11.010 -1.109 1.00 97.44 118 PRO A O 1
ATOM 869 N N . MET A 1 119 ? -10.986 11.250 -1.976 1.00 97.12 119 MET A N 1
ATOM 870 C CA . MET A 1 119 ? -10.301 10.952 -0.711 1.00 97.12 119 MET A CA 1
ATOM 871 C C . MET A 1 119 ? -10.630 11.995 0.357 1.00 97.12 119 MET A C 1
ATOM 873 O O . MET A 1 119 ? -10.943 11.635 1.491 1.00 97.12 119 MET A O 1
ATOM 877 N N . ARG A 1 120 ? -10.618 13.283 -0.011 1.00 97.62 120 ARG A N 1
ATOM 878 C CA . ARG A 1 120 ? -10.967 14.367 0.916 1.00 97.62 120 ARG A CA 1
ATOM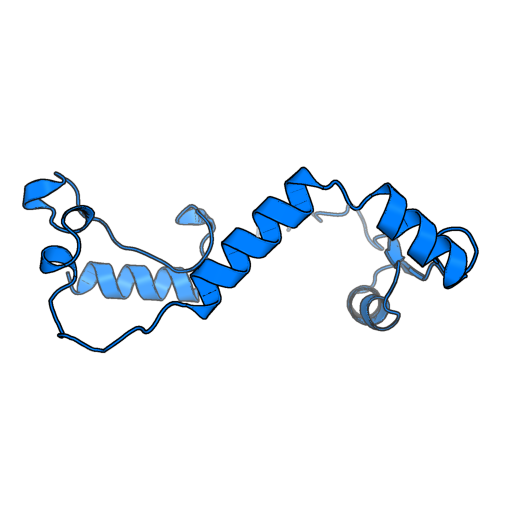 879 C C . ARG A 1 120 ? -12.394 14.246 1.425 1.00 97.62 120 ARG A C 1
ATOM 881 O O . ARG A 1 120 ? -12.624 14.396 2.620 1.00 97.62 120 ARG A O 1
ATOM 888 N N . ALA A 1 121 ? -13.333 13.950 0.530 1.00 97.62 121 ALA A N 1
ATOM 889 C CA . ALA A 1 121 ? -14.726 13.739 0.898 1.00 97.62 121 ALA A CA 1
ATOM 890 C C . ALA A 1 121 ? -14.877 12.571 1.888 1.00 97.62 121 ALA A C 1
ATOM 892 O O . ALA A 1 121 ? -15.572 12.717 2.890 1.00 97.62 121 ALA A O 1
ATOM 893 N N . GLY A 1 122 ? -14.178 11.453 1.654 1.00 96.56 122 GLY A N 1
ATOM 894 C CA . GLY A 1 122 ? -14.186 10.301 2.560 1.00 96.56 122 GLY A CA 1
ATOM 895 C C . GLY A 1 122 ? -13.644 10.627 3.955 1.00 96.56 122 GLY A C 1
ATOM 896 O O . GLY A 1 122 ? -14.285 10.309 4.952 1.00 96.56 122 GLY A O 1
ATOM 897 N N . VAL A 1 123 ? -12.505 11.320 4.034 1.00 96.12 123 VAL A N 1
ATOM 898 C CA . VAL A 1 123 ? -11.908 11.732 5.316 1.00 96.12 123 VAL A CA 1
ATOM 899 C C . VAL A 1 123 ? -12.797 12.729 6.060 1.00 96.12 123 VAL A C 1
ATOM 901 O O . VAL A 1 123 ? -12.969 12.587 7.265 1.00 96.12 123 VAL A O 1
ATOM 904 N N . VAL A 1 124 ? -13.390 13.713 5.372 1.00 97.00 124 VAL A N 1
ATOM 905 C CA . VAL A 1 124 ? -14.329 14.662 6.000 1.00 97.00 124 VAL A CA 1
ATOM 906 C C . VAL A 1 124 ? -15.556 13.930 6.530 1.00 97.00 124 VAL A C 1
ATOM 908 O O . VAL A 1 124 ? -15.959 14.174 7.661 1.00 97.00 124 VAL A O 1
ATOM 911 N N . GLY A 1 125 ? -16.124 13.012 5.745 1.00 97.56 125 GLY A N 1
ATOM 912 C CA . GLY A 1 125 ? -17.254 12.196 6.183 1.00 97.56 125 GLY A CA 1
ATOM 913 C C . GLY A 1 125 ? -16.934 11.395 7.445 1.00 97.56 125 GLY A C 1
ATOM 914 O O . GLY A 1 125 ? -17.706 11.434 8.397 1.00 97.56 125 GLY A O 1
ATOM 915 N N . ALA A 1 126 ? -15.773 10.735 7.482 1.00 95.12 126 ALA A N 1
ATOM 916 C CA . ALA A 1 126 ? -15.315 10.008 8.664 1.00 95.12 126 ALA A CA 1
ATOM 917 C C . ALA A 1 126 ? -15.102 10.939 9.870 1.00 95.12 126 ALA A C 1
ATOM 919 O O . ALA A 1 126 ? -15.587 10.654 10.957 1.00 95.12 126 ALA A O 1
ATOM 920 N N . ALA A 1 127 ? -14.447 12.086 9.677 1.00 94.06 127 ALA A N 1
ATOM 921 C CA . ALA A 1 127 ? -14.177 13.043 10.750 1.00 94.06 127 ALA A CA 1
ATOM 922 C C . ALA A 1 127 ? -15.439 13.697 11.339 1.00 94.06 127 ALA A C 1
ATOM 924 O O . ALA A 1 127 ? -15.399 14.170 12.468 1.00 94.06 127 ALA A O 1
ATOM 925 N N . LEU A 1 128 ? -16.537 13.772 10.580 1.00 95.94 128 LEU A N 1
ATOM 926 C CA . LEU A 1 128 ? -17.826 14.261 11.081 1.00 95.94 128 LEU A CA 1
ATOM 927 C C . LEU A 1 128 ? -18.598 13.197 11.874 1.00 95.94 128 LEU A C 1
ATOM 929 O O . LEU A 1 128 ? -19.451 13.556 12.683 1.00 95.94 128 LEU A O 1
ATOM 933 N N . LEU A 1 129 ? -18.341 11.916 11.602 1.00 93.50 129 LEU A N 1
ATOM 934 C CA . LEU A 1 129 ? -18.983 10.790 12.276 1.00 93.50 129 LEU A CA 1
ATOM 935 C C . LEU A 1 129 ? -18.317 10.451 13.623 1.00 93.50 129 LEU A C 1
ATOM 937 O O . LEU A 1 129 ? -19.030 10.114 14.565 1.00 93.50 129 LEU A O 1
ATOM 941 N N . GLU A 1 130 ? -16.981 10.512 13.685 1.00 86.88 130 GLU A N 1
ATOM 942 C CA . GLU A 1 130 ? -16.126 10.100 14.824 1.00 86.88 130 GLU A CA 1
ATOM 943 C C . GLU A 1 130 ? -15.862 11.209 15.867 1.00 86.88 130 GLU A C 1
ATOM 945 O O . GLU A 1 130 ? -15.941 10.947 17.090 1.00 86.88 130 GLU A O 1
#

pLDDT: mean 88.81, std 11.91, range [39.06, 98.44]

Radius of gyration: 24.89 Å; Cα contacts (8 Å, |Δi|>4): 77; chains: 1; bounding box: 43×54×57 Å

Mean predicted aligned error: 11.77 Å

Secondary structure (DSSP, 8-state):
------TT-SSSPEEEEES-GGGGHHHHHTT-EEEEE----GGGG-HHHHHHHHHHH--HHHHHHHHHHHHHHHH----------HHHH-GGG-HHHHSS-----SSS---GGGS-HHHHHHHHHHHHH-

Sequence (130 aa):
MTAATALLGEAPARIANVGVPGFADVPRTAGAEVAALDWRPPAGGEPELAWRLAELTGHAVVEAANREAVSRLLAVRPVWTDVLPAREALPALDERVSGRRLLLHAGPPIGWAEMCGPMRAGVVGAALLE